Protein AF-A0A7S1XYH5-F1 (afdb_monomer_lite)

Sequence (103 aa):
VDAAAAEVQQRFPDEAKPLYGIVNNAGIGPGNGIAPILATNLYGAMHVCEAFLPLLQKPGGRVVNIASASGPMFVADLPPSAEGRRVLTHPLESSHDELMALA

InterPro d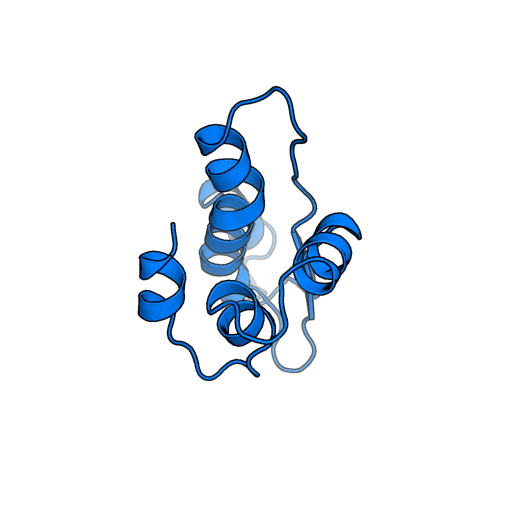omains:
  IPR002347 Short-chain dehydrogenase/reductase SDR [PF00106] (3-75)
  IPR036291 NAD(P)-binding domain superfamily [SSF51735] (2-90)

Radius of gyration: 16.62 Å; chains: 1; bounding box: 47×23×40 Å

Structure (mmCIF, N/CA/C/O backbone):
data_AF-A0A7S1XYH5-F1
#
_entry.id   AF-A0A7S1XYH5-F1
#
loop_
_atom_site.group_PDB
_atom_site.id
_atom_site.type_symbol
_atom_site.label_atom_id
_atom_site.label_alt_id
_atom_site.label_comp_id
_atom_site.label_asym_id
_atom_site.label_entity_id
_atom_site.label_seq_id
_atom_site.pdbx_PDB_ins_code
_atom_site.Cartn_x
_atom_site.Cartn_y
_atom_site.Cartn_z
_atom_site.occupancy
_atom_site.B_iso_or_equiv
_atom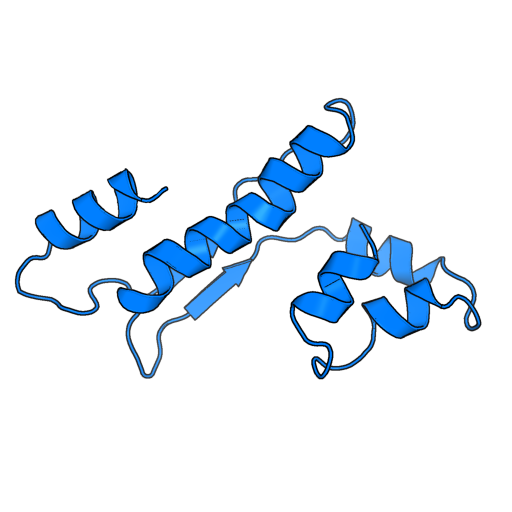_site.auth_seq_id
_atom_site.auth_comp_id
_atom_site.auth_asym_id
_atom_site.auth_atom_id
_atom_site.pdbx_PDB_model_num
ATOM 1 N N . VAL A 1 1 ? -8.184 8.437 0.120 1.00 92.75 1 VAL A N 1
ATOM 2 C CA . VAL A 1 1 ? -7.958 7.454 1.205 1.00 92.75 1 VAL A CA 1
ATOM 3 C C . VAL A 1 1 ? -8.507 7.988 2.522 1.00 92.75 1 VAL A C 1
ATOM 5 O O . VAL A 1 1 ? -9.309 7.295 3.128 1.00 92.75 1 VAL A O 1
ATOM 8 N N . ASP A 1 2 ? -8.211 9.234 2.893 1.00 96.06 2 ASP A N 1
ATOM 9 C CA . ASP A 1 2 ? -8.667 9.847 4.157 1.00 96.06 2 ASP A CA 1
ATOM 10 C C . ASP A 1 2 ? -10.182 9.815 4.368 1.00 96.06 2 ASP A C 1
ATOM 12 O O . ASP A 1 2 ? -10.648 9.432 5.436 1.00 96.06 2 ASP A O 1
ATOM 16 N N . ALA A 1 3 ? -10.965 10.122 3.328 1.00 97.81 3 ALA A N 1
ATOM 17 C CA . ALA A 1 3 ? -12.425 10.033 3.398 1.00 97.81 3 ALA A CA 1
ATOM 18 C C . ALA A 1 3 ? -12.912 8.618 3.767 1.00 97.81 3 ALA A C 1
ATOM 20 O O . ALA A 1 3 ? -13.871 8.473 4.514 1.00 97.81 3 ALA A O 1
ATOM 21 N N . ALA A 1 4 ? -12.222 7.573 3.299 1.00 97.69 4 ALA A N 1
ATOM 22 C CA . ALA A 1 4 ? -12.559 6.195 3.645 1.00 97.69 4 ALA A CA 1
ATOM 23 C C . ALA A 1 4 ? -12.151 5.844 5.087 1.00 97.69 4 ALA A C 1
ATOM 25 O O . ALA A 1 4 ? -12.868 5.110 5.758 1.00 97.69 4 ALA A O 1
ATOM 26 N N . ALA A 1 5 ? -11.032 6.380 5.587 1.00 97.50 5 ALA A N 1
ATOM 27 C CA . ALA A 1 5 ? -10.652 6.211 6.991 1.00 97.50 5 ALA A CA 1
ATOM 28 C C . ALA A 1 5 ? -11.655 6.909 7.927 1.00 97.50 5 ALA A C 1
ATOM 30 O O . ALA A 1 5 ? -12.062 6.333 8.936 1.00 97.50 5 ALA A O 1
ATOM 31 N N . ALA A 1 6 ? -12.105 8.113 7.558 1.00 97.56 6 ALA A N 1
ATOM 32 C CA . ALA A 1 6 ? -13.139 8.847 8.282 1.00 97.56 6 ALA A CA 1
ATOM 33 C C . ALA A 1 6 ? -14.479 8.092 8.291 1.00 97.56 6 ALA A C 1
ATOM 35 O O . ALA A 1 6 ? -15.113 7.991 9.337 1.00 97.56 6 ALA A O 1
ATOM 36 N N . GLU A 1 7 ? -14.876 7.499 7.162 1.00 98.19 7 GLU A N 1
ATOM 37 C CA . GLU A 1 7 ? -16.079 6.661 7.076 1.00 98.19 7 GLU A CA 1
ATOM 38 C C . GLU A 1 7 ? -16.014 5.469 8.048 1.00 98.19 7 GLU A C 1
ATOM 40 O O . GLU A 1 7 ? -16.977 5.192 8.759 1.00 98.19 7 GLU A O 1
ATOM 45 N N . VAL A 1 8 ? -14.863 4.790 8.153 1.00 97.88 8 VAL A N 1
ATOM 46 C CA . VAL A 1 8 ? -14.679 3.697 9.127 1.00 97.88 8 VAL A CA 1
ATOM 47 C C . VAL A 1 8 ? -14.841 4.200 10.563 1.00 97.88 8 VAL A C 1
ATOM 49 O O . VAL A 1 8 ? -15.547 3.571 11.346 1.00 97.88 8 VAL A O 1
ATOM 52 N N . GLN A 1 9 ? -14.240 5.340 10.912 1.00 96.62 9 GLN A N 1
ATOM 53 C CA . GLN A 1 9 ? -14.395 5.935 12.247 1.00 96.62 9 GLN A CA 1
ATOM 54 C C . GLN A 1 9 ? -15.857 6.281 12.552 1.00 96.62 9 GLN A C 1
ATOM 56 O O . GLN A 1 9 ? -16.341 6.009 13.646 1.00 96.62 9 GLN A O 1
ATOM 61 N N . GLN A 1 10 ? -16.580 6.840 11.580 1.00 97.56 10 GLN A N 1
ATOM 62 C CA . GLN A 1 10 ? -18.001 7.160 11.727 1.00 97.56 10 GLN A CA 1
ATOM 63 C C . GLN A 1 10 ? -18.864 5.905 11.865 1.00 97.56 10 GLN A C 1
ATOM 65 O O . GLN A 1 10 ? -19.860 5.917 12.587 1.00 97.56 10 GLN A O 1
ATOM 70 N N . ARG A 1 11 ? -18.488 4.813 11.191 1.00 98.00 11 ARG A N 1
ATOM 71 C CA . ARG A 1 11 ? -19.217 3.545 11.247 1.00 98.00 11 ARG A CA 1
ATOM 72 C C . ARG A 1 11 ? -19.042 2.814 12.578 1.00 98.00 11 ARG A C 1
ATOM 74 O O . ARG A 1 11 ? -19.967 2.112 12.987 1.00 98.00 11 ARG A O 1
ATOM 81 N N . PHE A 1 12 ? -17.896 2.990 13.232 1.00 97.50 12 PHE A N 1
ATOM 82 C CA . PHE A 1 12 ? -17.539 2.354 14.502 1.00 97.50 12 PHE A CA 1
ATOM 83 C C . PHE A 1 12 ? -17.130 3.402 15.556 1.00 97.50 12 PHE A C 1
ATOM 85 O O . PHE A 1 12 ? -15.983 3.412 16.002 1.00 97.50 12 PHE A O 1
ATOM 92 N N . PRO A 1 13 ? -18.047 4.298 15.970 1.00 95.81 13 PRO A N 1
ATOM 93 C CA . PRO A 1 13 ? -17.707 5.468 16.785 1.00 95.81 13 PRO A CA 1
ATOM 94 C C . PRO A 1 13 ? -17.198 5.113 18.191 1.00 95.81 13 PRO A C 1
ATOM 96 O O . PRO A 1 13 ? -16.430 5.875 18.774 1.00 95.81 13 PRO A O 1
ATOM 99 N N . ASP A 1 14 ? -17.593 3.950 18.717 1.00 97.31 14 ASP A N 1
ATOM 100 C CA . ASP A 1 14 ? -17.210 3.477 20.053 1.00 97.31 14 ASP A CA 1
ATOM 101 C C . ASP A 1 14 ? -15.957 2.579 20.038 1.00 97.31 14 ASP A C 1
ATOM 103 O O . ASP A 1 14 ? -15.442 2.194 21.090 1.00 97.31 14 ASP A O 1
ATOM 107 N N . GLU A 1 15 ? -15.430 2.249 18.855 1.00 95.19 15 GLU A N 1
ATOM 108 C CA . GLU A 1 15 ? -14.247 1.405 18.694 1.00 95.19 15 GLU A CA 1
ATOM 109 C C . GLU A 1 15 ? -13.074 2.235 18.172 1.00 95.19 15 GLU A C 1
ATOM 111 O O . GLU A 1 15 ? -12.969 2.531 16.987 1.00 95.19 15 GLU A O 1
ATOM 116 N N . ALA A 1 16 ? -12.119 2.563 19.046 1.00 92.75 16 ALA A N 1
ATOM 117 C CA . ALA A 1 16 ? -10.943 3.346 18.651 1.00 92.75 16 ALA A CA 1
ATOM 118 C C . ALA A 1 16 ? -10.064 2.650 17.588 1.00 92.75 16 ALA A C 1
ATOM 120 O O . ALA A 1 16 ? -9.322 3.310 16.863 1.00 92.75 16 ALA A O 1
ATOM 121 N N . LYS A 1 17 ? -10.104 1.311 17.524 1.00 96.69 17 LYS A N 1
ATOM 122 C CA . LYS A 1 17 ? -9.314 0.481 16.602 1.00 96.69 17 LYS A CA 1
ATOM 123 C C . LYS A 1 17 ? -10.179 -0.638 16.011 1.00 96.69 17 LYS A C 1
ATOM 125 O O . LYS A 1 17 ? -10.008 -1.798 16.391 1.00 96.69 17 LYS A O 1
ATOM 130 N N . PRO A 1 18 ? -11.124 -0.308 15.121 1.00 97.38 18 PRO A N 1
ATOM 131 C CA . PRO A 1 18 ? -12.128 -1.261 14.653 1.00 97.38 18 PRO A CA 1
ATOM 132 C C . PRO A 1 18 ? -11.561 -2.292 13.665 1.00 97.38 18 PRO A C 1
ATOM 134 O O . PRO A 1 18 ? -12.210 -3.287 13.350 1.00 97.38 18 PRO A O 1
ATOM 137 N N . LEU A 1 19 ? -10.344 -2.086 13.147 1.00 98.19 19 LEU A N 1
ATOM 138 C CA . LEU A 1 19 ? -9.796 -2.916 12.078 1.00 98.19 19 LEU A CA 1
ATOM 139 C C . LEU A 1 19 ? -8.872 -4.005 12.613 1.00 98.19 19 LEU A C 1
ATOM 141 O O . LEU A 1 19 ? -7.856 -3.722 13.246 1.00 98.19 19 LEU A O 1
ATOM 145 N N . TYR A 1 20 ? -9.166 -5.256 12.266 1.00 98.12 20 TYR A N 1
ATOM 146 C CA . TYR A 1 20 ? -8.226 -6.364 12.452 1.00 98.12 20 TYR A CA 1
ATOM 147 C C . TYR A 1 20 ? -7.098 -6.352 11.409 1.00 98.12 20 TYR A C 1
ATOM 149 O O . TYR A 1 20 ? -5.953 -6.687 11.715 1.00 98.12 20 TYR A O 1
ATOM 157 N N . GLY A 1 21 ? -7.408 -5.976 10.165 1.00 97.94 21 GLY A N 1
ATOM 158 C CA . GLY A 1 21 ? -6.474 -6.105 9.053 1.00 97.94 21 GLY A CA 1
ATOM 159 C C . GLY A 1 21 ? -6.581 -4.994 8.018 1.00 97.94 21 GLY A C 1
ATOM 160 O O . GLY A 1 21 ? -7.669 -4.492 7.748 1.00 97.94 21 GLY A O 1
ATOM 161 N N . ILE A 1 22 ? -5.442 -4.658 7.415 1.00 98.50 22 ILE A N 1
ATOM 162 C CA . ILE A 1 22 ? -5.324 -3.794 6.234 1.00 98.50 22 ILE A CA 1
ATOM 163 C C . ILE A 1 22 ? -4.746 -4.640 5.099 1.00 98.50 22 ILE A C 1
ATOM 165 O O . ILE A 1 22 ? -3.722 -5.299 5.285 1.00 98.50 22 ILE A O 1
ATOM 169 N N . VAL A 1 23 ? -5.387 -4.622 3.929 1.00 98.44 23 VAL A N 1
ATOM 170 C CA . VAL A 1 23 ? -4.926 -5.350 2.737 1.00 98.44 23 VAL A CA 1
ATOM 171 C C . VAL A 1 23 ? -4.676 -4.361 1.600 1.00 98.44 23 VAL A C 1
ATOM 173 O O . VAL A 1 23 ? -5.605 -3.915 0.926 1.00 98.44 23 VAL A O 1
ATOM 176 N N . ASN A 1 24 ? -3.407 -4.040 1.367 1.00 98.56 24 ASN A N 1
ATOM 177 C CA . ASN A 1 24 ? -2.963 -3.210 0.254 1.00 98.56 24 ASN A CA 1
ATOM 178 C C . ASN A 1 24 ? -2.848 -4.075 -1.006 1.00 98.56 24 ASN A C 1
ATOM 180 O O . ASN A 1 24 ? -1.788 -4.621 -1.306 1.00 98.56 24 ASN A O 1
ATOM 184 N N . ASN A 1 25 ? -3.974 -4.250 -1.703 1.00 98.31 25 ASN A N 1
ATOM 185 C CA . ASN A 1 25 ? -4.071 -5.066 -2.919 1.00 98.31 25 ASN A CA 1
ATOM 186 C C . ASN A 1 25 ? -4.087 -4.253 -4.223 1.00 98.31 25 ASN A C 1
ATOM 188 O O . ASN A 1 25 ? -3.792 -4.800 -5.281 1.00 98.31 25 ASN A O 1
ATOM 192 N N . ALA A 1 26 ? -4.479 -2.976 -4.175 1.00 97.50 26 ALA A N 1
ATOM 193 C CA . ALA A 1 26 ? -4.579 -2.160 -5.382 1.00 97.50 26 ALA A CA 1
ATOM 194 C C . ALA A 1 26 ? -3.223 -2.100 -6.102 1.00 97.50 26 ALA A C 1
ATOM 196 O O . ALA A 1 26 ? -2.214 -1.727 -5.508 1.00 97.50 26 ALA A O 1
ATOM 197 N N . GLY A 1 27 ? -3.217 -2.470 -7.382 1.00 96.25 27 GLY A N 1
ATOM 198 C CA . GLY A 1 27 ? -2.009 -2.531 -8.187 1.00 96.25 27 GLY A CA 1
ATOM 199 C C . GLY A 1 27 ? -2.320 -2.421 -9.674 1.00 96.25 27 GLY A C 1
ATOM 200 O O . GLY A 1 27 ? -3.319 -2.964 -10.146 1.00 96.25 27 GLY A O 1
ATOM 201 N N . ILE A 1 28 ? -1.459 -1.726 -10.412 1.00 96.81 28 ILE A N 1
ATOM 202 C CA . ILE A 1 28 ? -1.497 -1.661 -11.874 1.00 96.81 28 ILE A CA 1
ATOM 203 C C . ILE A 1 28 ? -0.203 -2.209 -12.477 1.00 96.81 28 ILE A C 1
ATOM 205 O O . ILE A 1 28 ? 0.865 -2.170 -11.861 1.00 96.81 28 ILE A O 1
ATOM 209 N N . GLY A 1 29 ? -0.321 -2.759 -13.685 1.00 91.81 29 GLY A N 1
ATOM 210 C CA . GLY A 1 29 ? 0.770 -3.426 -14.388 1.00 91.81 29 GLY A CA 1
ATOM 211 C C . GLY A 1 29 ? 1.492 -2.548 -15.419 1.00 91.81 29 GLY A C 1
ATOM 212 O O . GLY A 1 29 ? 1.150 -1.374 -15.604 1.00 91.81 29 GLY A O 1
ATOM 213 N N . PRO A 1 30 ? 2.475 -3.133 -16.127 1.00 85.81 30 PRO A N 1
ATOM 214 C CA . PRO A 1 30 ? 3.160 -2.498 -17.250 1.00 85.81 30 PRO A CA 1
ATOM 215 C C . PRO A 1 30 ? 2.180 -1.963 -18.307 1.00 85.81 30 PRO A C 1
ATOM 217 O O . PRO A 1 30 ? 1.094 -2.507 -18.486 1.00 85.81 30 PRO A O 1
ATOM 220 N N . GLY A 1 31 ? 2.570 -0.900 -19.016 1.00 88.62 31 GLY A N 1
ATOM 221 C CA . GLY A 1 31 ? 1.731 -0.234 -20.027 1.00 88.62 31 GLY A CA 1
ATOM 222 C C . GLY A 1 31 ? 1.058 1.060 -19.555 1.00 88.62 31 GLY A C 1
ATOM 223 O O . GLY A 1 31 ? 0.565 1.816 -20.383 1.00 88.62 31 GLY A O 1
ATOM 224 N N . ASN A 1 32 ? 1.111 1.363 -18.253 1.00 86.06 32 ASN A N 1
ATOM 225 C CA . ASN A 1 32 ? 0.545 2.585 -17.662 1.00 86.06 32 ASN A CA 1
ATOM 226 C C . ASN A 1 32 ? 1.579 3.706 -17.425 1.00 86.06 32 ASN A C 1
ATOM 228 O O . ASN A 1 32 ? 1.229 4.774 -16.934 1.00 86.06 32 ASN A O 1
ATOM 232 N N . GLY A 1 33 ? 2.855 3.479 -17.758 1.00 91.88 33 GLY A N 1
ATOM 233 C CA . GLY A 1 33 ? 3.961 4.384 -17.422 1.00 91.88 33 GLY A CA 1
ATOM 234 C C . GLY A 1 33 ? 4.431 4.254 -15.966 1.00 91.88 33 GLY A C 1
ATOM 235 O O . GLY A 1 33 ? 3.738 3.697 -15.118 1.00 91.88 33 GLY A O 1
ATOM 236 N N . ILE A 1 34 ? 5.637 4.752 -15.673 1.00 92.81 34 ILE A N 1
ATOM 237 C CA . ILE A 1 34 ? 6.280 4.586 -14.355 1.00 92.81 34 ILE A CA 1
ATOM 238 C C . ILE A 1 34 ? 5.524 5.353 -13.264 1.00 92.81 34 ILE A C 1
ATOM 240 O O . ILE A 1 34 ? 5.214 4.783 -12.221 1.00 92.81 34 ILE A O 1
ATOM 244 N N . ALA A 1 35 ? 5.185 6.623 -13.503 1.00 95.06 35 ALA A N 1
ATOM 245 C CA . ALA A 1 35 ? 4.572 7.464 -12.475 1.00 95.06 35 ALA A CA 1
ATOM 246 C C . ALA A 1 35 ? 3.222 6.912 -11.961 1.00 95.06 35 ALA A C 1
ATOM 248 O O . ALA A 1 35 ? 3.068 6.810 -10.744 1.00 95.06 35 ALA A O 1
ATOM 249 N N . PRO A 1 36 ? 2.275 6.462 -12.812 1.00 96.38 36 PRO A N 1
ATOM 250 C CA . PRO A 1 36 ? 1.042 5.835 -12.325 1.00 96.38 36 PRO A CA 1
ATOM 251 C C . PRO A 1 36 ? 1.270 4.523 -11.561 1.00 96.38 36 PRO A C 1
ATOM 253 O O . PRO A 1 36 ? 0.558 4.247 -10.591 1.00 96.38 36 PRO A O 1
ATOM 256 N N . ILE A 1 37 ? 2.265 3.725 -11.972 1.00 95.81 37 ILE A N 1
ATOM 257 C CA . ILE A 1 37 ? 2.642 2.483 -11.278 1.00 95.81 37 ILE A CA 1
ATOM 258 C C . ILE A 1 37 ? 3.150 2.804 -9.870 1.00 95.81 37 ILE A C 1
ATOM 260 O O . ILE A 1 37 ? 2.689 2.189 -8.913 1.00 95.81 37 ILE A O 1
ATOM 264 N N . LEU A 1 38 ? 4.043 3.788 -9.720 1.00 94.88 38 LEU A N 1
ATOM 265 C CA . LEU A 1 38 ? 4.541 4.211 -8.407 1.00 94.88 38 LEU A CA 1
ATOM 266 C C . LEU A 1 38 ? 3.427 4.811 -7.543 1.00 94.88 38 LEU A C 1
ATOM 268 O O . LEU A 1 38 ? 3.293 4.450 -6.374 1.00 94.88 38 LEU A O 1
ATOM 272 N N . ALA A 1 39 ? 2.587 5.671 -8.126 1.00 96.38 39 ALA A N 1
ATOM 273 C CA . ALA A 1 39 ? 1.458 6.287 -7.434 1.00 96.38 39 ALA A CA 1
ATOM 274 C C . ALA A 1 39 ? 0.488 5.244 -6.858 1.00 96.38 39 ALA A C 1
ATOM 276 O O . ALA A 1 39 ? -0.012 5.420 -5.751 1.00 96.38 39 ALA A O 1
ATOM 277 N N . THR A 1 40 ? 0.250 4.145 -7.581 1.00 96.44 40 THR A N 1
ATOM 278 C CA . THR A 1 40 ? -0.691 3.101 -7.152 1.00 96.44 40 THR A CA 1
ATOM 279 C C . THR A 1 40 ? -0.027 2.051 -6.262 1.00 96.44 40 THR A C 1
ATOM 281 O O . THR A 1 40 ? -0.490 1.807 -5.151 1.00 96.44 40 THR A O 1
ATOM 284 N N . ASN A 1 41 ? 1.065 1.441 -6.727 1.00 96.12 41 ASN A N 1
ATOM 285 C CA . ASN A 1 41 ? 1.615 0.221 -6.133 1.00 96.12 41 ASN A CA 1
ATOM 286 C C . ASN A 1 41 ? 2.517 0.504 -4.922 1.00 96.12 41 ASN A C 1
ATOM 288 O O . ASN A 1 41 ? 2.652 -0.359 -4.059 1.00 96.12 41 ASN A O 1
ATOM 292 N N . LEU A 1 42 ? 3.147 1.685 -4.863 1.00 94.00 42 LEU A N 1
ATOM 293 C CA . LEU A 1 42 ? 4.030 2.085 -3.763 1.00 94.00 42 LEU A CA 1
ATOM 294 C C . LEU A 1 42 ? 3.344 3.121 -2.869 1.00 94.00 42 LEU A C 1
ATOM 296 O O . LEU A 1 42 ? 2.996 2.827 -1.724 1.00 94.00 42 LEU A O 1
ATOM 300 N N . TYR A 1 43 ? 3.094 4.316 -3.406 1.00 96.31 43 TYR A N 1
ATOM 301 C CA . TYR A 1 43 ? 2.541 5.421 -2.623 1.00 96.31 43 TYR A CA 1
ATOM 302 C C . TYR A 1 43 ? 1.090 5.175 -2.210 1.00 96.31 43 TYR A C 1
ATOM 304 O O . TYR A 1 43 ? 0.689 5.570 -1.122 1.00 96.31 43 TYR A O 1
ATOM 312 N N . GLY A 1 44 ? 0.305 4.460 -3.019 1.00 97.25 44 GLY A N 1
ATOM 313 C CA . GLY A 1 44 ? -1.055 4.071 -2.654 1.00 97.25 44 GLY A CA 1
ATOM 314 C C . GLY A 1 44 ? -1.092 3.231 -1.376 1.00 97.25 44 GLY A C 1
ATOM 315 O O . GLY A 1 44 ? -1.836 3.555 -0.451 1.00 97.25 44 GLY A O 1
ATOM 316 N N . ALA A 1 45 ? -0.244 2.202 -1.287 1.00 96.81 45 ALA A N 1
ATOM 317 C CA . ALA A 1 45 ? -0.116 1.379 -0.084 1.00 96.81 45 ALA A CA 1
ATOM 318 C C . ALA A 1 45 ? 0.409 2.189 1.116 1.00 96.81 45 ALA A C 1
ATOM 320 O O . ALA A 1 45 ? -0.074 2.006 2.234 1.00 96.81 45 ALA A O 1
ATOM 321 N N . MET A 1 46 ? 1.354 3.108 0.883 1.00 96.06 46 MET A N 1
ATOM 322 C CA . MET A 1 46 ? 1.869 4.019 1.909 1.00 96.06 46 MET A CA 1
ATOM 323 C C . MET A 1 46 ? 0.755 4.896 2.493 1.00 96.06 46 MET A C 1
ATOM 325 O O . MET A 1 46 ? 0.525 4.852 3.698 1.00 96.06 46 MET A O 1
ATOM 329 N N . HIS A 1 47 ? -0.000 5.605 1.649 1.00 97.69 47 HIS A N 1
ATOM 330 C CA . HIS A 1 47 ? -1.090 6.478 2.089 1.00 97.69 47 HIS A CA 1
ATOM 331 C C . HIS A 1 47 ? -2.200 5.700 2.813 1.00 97.69 47 HIS A C 1
ATOM 333 O O . HIS A 1 47 ? -2.761 6.183 3.796 1.00 97.69 47 HIS A O 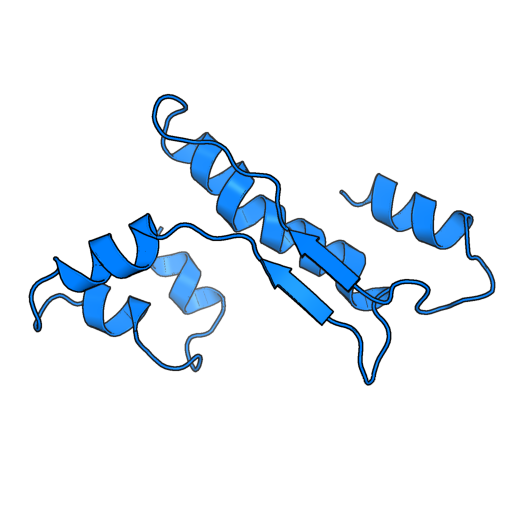1
ATOM 339 N N . VAL A 1 48 ? -2.524 4.478 2.363 1.00 98.31 48 VAL A N 1
ATOM 340 C CA . VAL A 1 48 ? -3.469 3.608 3.084 1.00 98.31 48 VAL A CA 1
ATOM 341 C C . VAL A 1 48 ? -2.937 3.279 4.475 1.00 98.31 48 VAL A C 1
ATOM 343 O O . VAL A 1 48 ? -3.677 3.403 5.446 1.00 98.31 48 VAL A O 1
ATOM 346 N N . CYS A 1 49 ? -1.664 2.905 4.603 1.00 97.19 49 CYS A N 1
ATOM 347 C CA . CYS A 1 49 ? -1.059 2.662 5.908 1.00 97.19 49 CYS A CA 1
ATOM 348 C C . CYS A 1 49 ? -1.088 3.915 6.794 1.00 97.19 49 CYS A C 1
ATOM 350 O O . CYS A 1 49 ? -1.514 3.815 7.941 1.00 97.19 49 CYS A O 1
ATOM 352 N N . GLU A 1 50 ? -0.704 5.086 6.288 1.00 96.31 50 GLU A N 1
ATOM 353 C CA . GLU A 1 50 ? -0.729 6.340 7.057 1.00 96.31 50 GLU A CA 1
ATOM 354 C C . GLU A 1 50 ? -2.123 6.646 7.619 1.00 96.31 50 GLU A C 1
ATOM 356 O O . GLU A 1 50 ? -2.262 6.941 8.807 1.00 96.31 50 GLU A O 1
ATOM 361 N N . ALA A 1 51 ? -3.166 6.495 6.800 1.00 97.69 51 ALA A N 1
ATOM 362 C CA . ALA A 1 51 ? -4.534 6.798 7.208 1.00 97.69 51 ALA A CA 1
ATOM 363 C C . ALA A 1 51 ? -5.181 5.704 8.081 1.00 97.69 51 ALA A C 1
ATOM 365 O O . ALA A 1 51 ? -5.970 6.017 8.973 1.00 97.69 51 ALA A O 1
ATOM 366 N N . PHE A 1 52 ? -4.874 4.422 7.849 1.00 98.12 52 PHE A N 1
ATOM 367 C CA . PHE A 1 52 ? -5.580 3.300 8.485 1.00 98.12 52 PHE A CA 1
ATOM 368 C C . PHE A 1 52 ? -4.808 2.640 9.638 1.00 98.12 52 PHE A C 1
ATOM 370 O O . PHE A 1 52 ? -5.431 2.001 10.487 1.00 98.12 52 PHE A O 1
ATOM 377 N N . LEU A 1 53 ? -3.482 2.804 9.751 1.00 96.88 53 LEU A N 1
ATOM 378 C CA . LEU A 1 53 ? -2.715 2.275 10.892 1.00 96.88 53 LEU A CA 1
ATOM 379 C C . LEU A 1 53 ? -3.189 2.780 12.267 1.00 96.88 53 LEU A C 1
ATOM 381 O O . LEU A 1 53 ? -3.131 1.990 13.216 1.00 96.88 53 LEU A O 1
ATOM 385 N N . PRO A 1 54 ? -3.660 4.034 12.431 1.00 96.44 54 PRO A N 1
ATOM 386 C CA . PRO A 1 54 ? -4.256 4.481 13.691 1.00 96.44 54 PRO A CA 1
ATOM 387 C C . PRO A 1 54 ? -5.500 3.675 14.098 1.00 96.44 54 PRO A C 1
ATOM 389 O O . PRO A 1 54 ? -5.748 3.509 15.290 1.00 96.44 54 PRO A O 1
ATOM 392 N N . LEU A 1 55 ? -6.230 3.133 13.116 1.00 97.88 55 LEU A N 1
ATOM 393 C CA . LEU A 1 55 ? -7.462 2.352 13.282 1.00 97.88 55 LEU A CA 1
ATOM 394 C C . LEU A 1 55 ? -7.216 0.845 13.437 1.00 97.88 55 LEU A C 1
ATOM 396 O O . LEU A 1 55 ? -8.149 0.084 13.698 1.00 97.88 55 LEU A O 1
ATOM 400 N N . LEU A 1 56 ? -5.973 0.397 13.262 1.00 98.25 56 LEU A N 1
ATOM 401 C CA . LEU A 1 56 ? -5.599 -1.009 13.337 1.00 98.25 56 LEU A CA 1
ATOM 402 C C . LEU A 1 56 ? -5.439 -1.460 14.794 1.00 98.25 56 LEU A C 1
ATOM 404 O O . LEU A 1 56 ? -4.749 -0.819 15.595 1.00 98.25 56 LEU A O 1
ATOM 408 N N . GLN A 1 57 ? -6.027 -2.607 15.128 1.00 97.56 57 GLN A N 1
ATOM 409 C CA . GLN A 1 57 ? -5.917 -3.245 16.439 1.00 97.56 57 GLN A CA 1
ATOM 410 C C . GLN A 1 57 ? -4.457 -3.478 16.848 1.00 97.56 57 GLN A C 1
ATOM 412 O O . GLN A 1 57 ? -3.623 -3.942 16.067 1.00 97.56 57 GLN A O 1
ATOM 417 N N . LYS A 1 58 ? -4.144 -3.182 18.115 1.00 92.00 58 LYS A N 1
ATOM 418 C CA . LYS A 1 58 ? -2.830 -3.444 18.720 1.00 92.00 58 LYS A CA 1
ATOM 419 C C . LYS A 1 58 ? -3.019 -3.991 20.145 1.00 92.00 58 LYS A C 1
ATOM 421 O O . LYS A 1 58 ? -3.706 -3.315 20.912 1.00 92.00 58 LYS A O 1
ATOM 426 N N . PRO A 1 59 ? -2.384 -5.123 20.515 1.00 93.00 59 PRO A N 1
ATOM 427 C CA . PRO A 1 59 ? -1.592 -6.018 19.658 1.00 93.00 59 PRO A CA 1
ATOM 428 C C . PRO A 1 59 ? -2.473 -6.886 18.735 1.00 93.00 59 PRO A C 1
ATOM 430 O O . PRO A 1 59 ? -3.663 -7.041 18.975 1.00 93.00 59 PRO A O 1
ATOM 433 N N . GLY A 1 60 ? -1.876 -7.477 17.695 1.00 93.25 60 GLY A N 1
ATOM 434 C CA . GLY A 1 60 ? -2.497 -8.555 16.908 1.00 93.25 60 GLY A CA 1
ATOM 435 C C . GLY A 1 60 ? -3.021 -8.182 15.519 1.00 93.25 60 GLY A C 1
ATOM 436 O O . GLY A 1 60 ? -3.138 -9.082 14.685 1.00 93.25 60 GLY A O 1
ATOM 437 N N . GLY A 1 61 ? -3.265 -6.897 15.242 1.00 97.06 61 GLY A N 1
ATOM 438 C CA . GLY A 1 61 ? -3.656 -6.441 13.910 1.00 97.06 61 GLY A CA 1
ATOM 439 C C . GLY A 1 61 ? -2.576 -6.701 12.855 1.00 97.06 61 GLY A C 1
ATOM 440 O O . GLY A 1 61 ? -1.381 -6.758 13.168 1.00 97.06 61 GLY A O 1
ATOM 441 N N . ARG A 1 62 ? -2.990 -6.898 11.599 1.00 98.06 62 ARG A N 1
ATOM 442 C CA . ARG A 1 62 ? -2.108 -7.312 10.493 1.00 98.06 62 ARG A CA 1
ATOM 443 C C . ARG A 1 62 ? -2.179 -6.356 9.305 1.00 98.06 62 ARG A C 1
ATOM 445 O O . ARG A 1 62 ? -3.246 -5.869 8.954 1.00 98.06 62 ARG A O 1
ATOM 452 N N . VAL A 1 63 ? -1.043 -6.148 8.645 1.00 97.56 63 VAL A N 1
ATOM 453 C CA . VAL A 1 63 ? -0.971 -5.480 7.339 1.00 97.56 63 VAL A CA 1
ATOM 454 C C . VAL A 1 63 ? -0.492 -6.498 6.314 1.00 97.56 63 VAL A C 1
ATOM 456 O O . VAL A 1 63 ? 0.495 -7.193 6.550 1.00 97.56 63 VAL A O 1
ATOM 459 N N . VAL A 1 64 ? -1.200 -6.593 5.192 1.00 98.06 64 VAL A N 1
ATOM 460 C CA . VAL A 1 64 ? -0.853 -7.456 4.062 1.00 98.06 64 VAL A CA 1
ATOM 461 C C . VAL A 1 64 ? -0.645 -6.579 2.836 1.00 98.06 64 VAL A C 1
ATOM 463 O O . VAL A 1 64 ? -1.588 -5.962 2.347 1.00 98.06 64 VAL A O 1
ATOM 466 N N . ASN A 1 65 ? 0.586 -6.545 2.329 1.00 97.25 65 ASN A N 1
ATOM 467 C CA . ASN A 1 65 ? 0.913 -5.891 1.065 1.00 97.25 65 ASN A CA 1
ATOM 468 C C . ASN A 1 65 ? 0.982 -6.951 -0.030 1.00 97.25 65 ASN A C 1
ATOM 470 O O . ASN A 1 65 ? 1.802 -7.869 0.050 1.00 97.25 65 ASN A O 1
ATOM 474 N N . ILE A 1 66 ? 0.121 -6.839 -1.039 1.00 97.19 66 ILE A N 1
ATOM 475 C CA . ILE A 1 66 ? 0.152 -7.744 -2.184 1.00 97.19 66 ILE A CA 1
ATOM 476 C C . ILE A 1 66 ? 1.263 -7.286 -3.123 1.00 97.19 66 ILE A C 1
ATOM 478 O O . ILE A 1 66 ? 1.197 -6.218 -3.726 1.00 97.19 66 ILE A O 1
ATOM 482 N N . ALA A 1 67 ? 2.304 -8.106 -3.214 1.00 92.62 67 ALA A N 1
ATOM 483 C CA . ALA A 1 67 ? 3.435 -7.902 -4.107 1.00 92.62 67 ALA A CA 1
ATOM 484 C C . ALA A 1 67 ? 3.360 -8.857 -5.312 1.00 92.62 67 ALA A C 1
ATOM 486 O O . ALA A 1 67 ? 2.364 -9.542 -5.538 1.00 92.62 67 ALA A O 1
ATOM 487 N N . SER A 1 68 ? 4.438 -8.913 -6.092 1.00 93.44 68 SER A N 1
ATOM 488 C CA . SER A 1 68 ? 4.565 -9.773 -7.268 1.00 93.44 68 SER A CA 1
ATOM 489 C C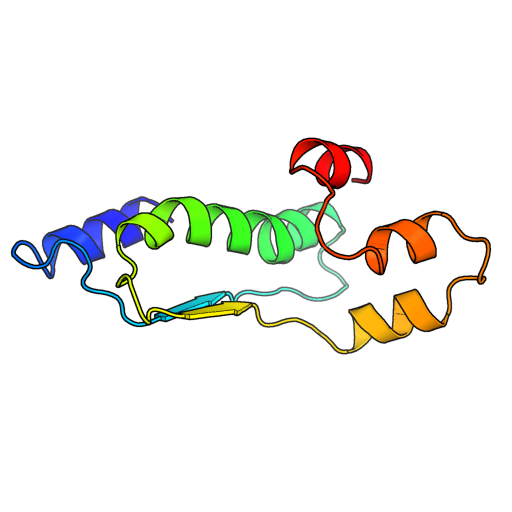 . SER A 1 68 ? 5.870 -10.559 -7.219 1.00 93.44 68 SER A C 1
ATOM 491 O O . SER A 1 68 ? 6.887 -10.050 -6.743 1.00 93.44 68 SER A O 1
ATOM 493 N N . ALA A 1 69 ? 5.869 -11.763 -7.801 1.00 94.94 69 ALA A N 1
ATOM 494 C CA . ALA A 1 69 ? 7.083 -12.548 -8.032 1.00 94.94 69 ALA A CA 1
ATOM 495 C C . ALA A 1 69 ? 8.124 -11.789 -8.878 1.00 94.94 69 ALA A C 1
ATOM 497 O O . ALA A 1 69 ? 9.315 -12.075 -8.790 1.00 94.94 69 ALA A O 1
ATOM 498 N N . SER A 1 70 ? 7.703 -10.789 -9.661 1.00 92.12 70 SER A N 1
ATOM 499 C CA . SER A 1 70 ? 8.616 -9.937 -10.432 1.00 92.12 70 SER A CA 1
ATOM 500 C C . SER A 1 70 ? 9.627 -9.188 -9.563 1.00 92.12 70 SER A C 1
ATOM 502 O O . SER A 1 70 ? 10.728 -8.930 -10.031 1.00 92.12 70 SER A O 1
ATOM 504 N N . GLY A 1 71 ? 9.286 -8.871 -8.308 1.00 91.75 71 GLY A N 1
ATOM 505 C CA . GLY A 1 71 ? 10.202 -8.230 -7.361 1.00 91.75 71 GLY A CA 1
ATOM 506 C C . GLY A 1 71 ? 11.442 -9.087 -7.074 1.00 91.75 71 GLY A C 1
ATOM 507 O O . GLY A 1 71 ? 12.544 -8.694 -7.453 1.00 91.75 71 GLY A O 1
ATOM 508 N N . PRO A 1 72 ? 11.297 -10.276 -6.458 1.00 92.94 72 PRO A N 1
ATOM 509 C CA . PRO A 1 72 ? 12.439 -11.144 -6.189 1.00 92.94 72 PRO A CA 1
ATOM 510 C C . PRO A 1 72 ? 13.128 -11.651 -7.462 1.00 92.94 72 PRO A C 1
ATOM 512 O O . PRO A 1 72 ? 14.344 -11.819 -7.436 1.00 92.94 72 PRO A O 1
ATOM 515 N N . MET A 1 73 ? 12.407 -11.852 -8.576 1.00 95.75 73 MET A N 1
ATOM 516 C CA . MET A 1 73 ? 13.042 -12.216 -9.854 1.00 95.75 73 MET A CA 1
ATOM 517 C C . MET A 1 73 ? 13.983 -11.113 -10.352 1.00 95.75 73 MET A C 1
ATOM 519 O O . MET A 1 73 ? 15.136 -11.396 -10.654 1.00 95.75 73 MET A O 1
ATOM 523 N N . PHE A 1 74 ? 13.542 -9.850 -10.335 1.00 93.44 74 PHE A N 1
ATOM 524 C CA . PHE A 1 74 ? 14.400 -8.719 -10.693 1.00 93.44 74 PHE A CA 1
ATOM 525 C C . PHE A 1 74 ? 15.658 -8.654 -9.819 1.00 93.44 74 PHE A C 1
ATOM 527 O O . PHE A 1 74 ? 16.765 -8.519 -10.331 1.00 93.44 74 PHE A O 1
ATOM 534 N N . VAL A 1 75 ? 15.507 -8.796 -8.498 1.00 93.00 75 VAL A N 1
ATOM 535 C CA . VAL A 1 75 ? 16.644 -8.773 -7.563 1.00 93.00 75 VAL A CA 1
ATOM 536 C C . VAL A 1 75 ? 17.607 -9.938 -7.811 1.00 93.00 75 VAL A C 1
ATOM 538 O O . VAL A 1 75 ? 18.822 -9.762 -7.701 1.00 93.00 75 VAL A O 1
ATOM 541 N N . ALA A 1 76 ? 17.087 -11.120 -8.150 1.00 93.69 76 ALA A N 1
ATOM 542 C CA . ALA A 1 76 ? 17.899 -12.293 -8.453 1.00 93.69 76 ALA A CA 1
ATOM 543 C C . ALA A 1 76 ? 18.775 -12.090 -9.699 1.00 93.69 76 ALA A C 1
ATOM 545 O O . ALA A 1 76 ? 19.929 -12.526 -9.678 1.00 93.69 76 ALA A O 1
ATOM 546 N N . ASP A 1 77 ? 18.260 -11.379 -10.706 1.00 95.94 77 ASP A N 1
ATOM 547 C CA . ASP A 1 77 ? 18.947 -11.086 -11.971 1.00 95.94 77 ASP A CA 1
ATOM 548 C C . ASP A 1 77 ? 20.006 -9.974 -11.855 1.00 95.94 77 ASP A C 1
ATOM 550 O O . ASP A 1 77 ? 20.884 -9.854 -12.714 1.00 95.94 77 ASP A O 1
ATOM 554 N N . LEU A 1 78 ? 19.975 -9.161 -10.791 1.00 94.25 78 LEU A N 1
ATOM 555 C CA . LEU A 1 78 ? 20.999 -8.140 -10.561 1.00 94.25 78 LEU A CA 1
ATOM 556 C C . LEU A 1 78 ? 22.365 -8.775 -10.233 1.00 94.25 78 LEU A C 1
ATOM 558 O O . LEU A 1 78 ? 22.426 -9.715 -9.432 1.00 94.25 78 LEU A O 1
ATOM 562 N N . PRO A 1 79 ? 23.486 -8.225 -10.744 1.00 94.81 79 PRO A N 1
ATOM 563 C CA . PRO A 1 79 ? 24.825 -8.656 -10.348 1.00 94.81 79 PRO A CA 1
ATOM 564 C C . PRO A 1 79 ? 25.024 -8.618 -8.822 1.00 94.81 79 PRO A C 1
ATOM 566 O O . PRO A 1 79 ? 24.505 -7.710 -8.170 1.00 94.81 79 PRO A O 1
ATOM 569 N N . PRO A 1 80 ? 25.830 -9.523 -8.231 1.00 89.06 80 PRO A N 1
ATOM 570 C CA . PRO A 1 80 ? 26.113 -9.503 -6.792 1.00 89.06 80 PRO A CA 1
ATOM 571 C C . PRO A 1 80 ? 26.675 -8.169 -6.282 1.00 89.06 80 PRO A C 1
ATOM 573 O O . PRO A 1 80 ? 26.413 -7.790 -5.147 1.00 89.06 80 PRO A O 1
ATOM 576 N N . SER A 1 81 ? 27.423 -7.452 -7.125 1.00 90.50 81 SER A N 1
ATOM 577 C CA . SER A 1 81 ? 28.014 -6.147 -6.815 1.00 90.50 81 SER A CA 1
ATOM 578 C C . SER A 1 81 ? 27.096 -4.957 -7.114 1.00 90.50 81 SER A C 1
ATOM 580 O O . SER A 1 81 ? 27.519 -3.817 -6.941 1.00 90.50 81 SER A O 1
ATOM 582 N N . ALA A 1 82 ? 25.884 -5.179 -7.633 1.00 90.94 82 ALA A N 1
ATOM 583 C CA . ALA A 1 82 ? 24.973 -4.090 -7.955 1.00 90.94 82 ALA A CA 1
ATOM 584 C C . ALA A 1 82 ? 24.420 -3.470 -6.669 1.00 90.94 82 ALA A C 1
ATOM 586 O O . ALA A 1 82 ? 23.810 -4.161 -5.853 1.00 90.94 82 ALA A O 1
ATOM 587 N N . GLU A 1 83 ? 24.565 -2.154 -6.527 1.00 86.88 83 GLU A N 1
ATOM 588 C CA . GLU A 1 83 ? 24.074 -1.428 -5.352 1.00 86.88 83 GLU A CA 1
ATOM 589 C C . GLU A 1 83 ? 22.568 -1.637 -5.138 1.00 86.88 83 GLU A C 1
ATOM 591 O O . GLU A 1 83 ? 22.127 -1.897 -4.022 1.00 86.88 83 GLU A O 1
ATOM 596 N N . GLY A 1 84 ? 21.782 -1.675 -6.220 1.00 84.38 84 GLY A N 1
ATOM 597 C CA . GLY A 1 84 ? 20.353 -1.986 -6.146 1.00 84.38 84 GLY A CA 1
ATOM 598 C C . GLY A 1 84 ? 20.055 -3.354 -5.521 1.00 84.38 84 GLY A C 1
ATOM 599 O O . GLY A 1 84 ? 19.079 -3.491 -4.792 1.00 84.38 84 GLY A O 1
ATOM 600 N N . ARG A 1 85 ? 20.916 -4.363 -5.721 1.00 88.81 85 ARG A N 1
ATOM 601 C CA . ARG A 1 85 ? 20.752 -5.678 -5.085 1.00 88.81 85 ARG A CA 1
ATOM 602 C C . ARG A 1 85 ? 21.017 -5.588 -3.588 1.00 88.81 85 ARG A C 1
ATOM 604 O O . ARG A 1 85 ? 20.266 -6.174 -2.812 1.00 88.81 85 ARG A O 1
ATOM 611 N N . ARG A 1 86 ? 22.054 -4.845 -3.187 1.00 85.69 86 ARG A N 1
ATOM 612 C CA . ARG A 1 86 ? 22.391 -4.611 -1.776 1.00 85.69 86 ARG A CA 1
ATOM 613 C C . ARG A 1 86 ? 21.239 -3.914 -1.061 1.00 85.69 86 ARG A C 1
ATOM 615 O O . ARG A 1 86 ? 20.806 -4.390 -0.020 1.00 85.69 86 ARG A O 1
ATOM 622 N N . VAL A 1 87 ? 20.713 -2.840 -1.646 1.00 84.50 87 VAL A N 1
ATOM 623 C CA . VAL A 1 87 ? 19.648 -2.042 -1.032 1.00 84.50 87 VAL A CA 1
ATOM 624 C C . VAL A 1 87 ? 18.331 -2.816 -0.944 1.00 84.50 87 VAL A C 1
ATOM 626 O O . VAL A 1 87 ? 17.727 -2.876 0.121 1.00 84.50 87 VAL A O 1
ATOM 629 N N . LEU A 1 88 ? 17.910 -3.487 -2.021 1.00 86.31 88 LEU A N 1
ATOM 630 C CA . LEU A 1 88 ? 16.632 -4.214 -2.063 1.00 86.31 88 LEU A CA 1
ATOM 631 C C . LEU A 1 88 ? 16.623 -5.525 -1.257 1.00 86.31 88 LEU A C 1
ATOM 633 O O . LEU A 1 88 ? 15.570 -6.146 -1.118 1.00 86.31 88 LEU A O 1
ATOM 637 N N . THR A 1 89 ? 17.774 -5.970 -0.746 1.00 86.88 89 THR A N 1
ATOM 638 C CA . THR A 1 89 ? 17.885 -7.165 0.112 1.00 86.88 89 THR A CA 1
ATOM 639 C C . THR A 1 89 ? 18.330 -6.847 1.535 1.00 86.88 89 THR A C 1
ATOM 641 O O . THR A 1 89 ? 18.427 -7.762 2.355 1.00 86.88 89 THR A O 1
ATOM 644 N N . HIS A 1 90 ? 18.584 -5.575 1.853 1.00 78.44 90 HIS A N 1
ATOM 645 C CA . HIS A 1 90 ? 19.016 -5.185 3.187 1.00 78.44 90 HIS A CA 1
ATOM 646 C C . HIS A 1 90 ? 17.871 -5.388 4.198 1.00 78.44 90 HIS A C 1
ATOM 648 O O . HIS A 1 90 ? 16.744 -4.953 3.939 1.00 78.44 90 HIS A O 1
ATOM 654 N N . PRO A 1 91 ? 18.117 -6.025 5.362 1.00 63.56 91 PRO A N 1
ATOM 655 C CA . PRO A 1 91 ? 17.167 -6.014 6.471 1.00 63.56 91 PRO A CA 1
ATOM 656 C C . PRO A 1 91 ? 16.830 -4.562 6.827 1.00 63.56 91 PRO A C 1
ATOM 658 O O . PRO A 1 91 ? 17.726 -3.726 6.842 1.00 63.56 91 PRO A O 1
ATOM 661 N N . LEU A 1 92 ? 15.554 -4.254 7.062 1.00 59.00 92 LEU A N 1
ATOM 662 C CA . LEU A 1 92 ? 15.029 -2.893 7.243 1.00 59.00 92 LEU A CA 1
ATOM 663 C C . LEU A 1 92 ? 15.720 -2.123 8.391 1.00 59.00 92 LEU A C 1
ATOM 665 O O . LEU A 1 92 ? 15.219 -2.076 9.510 1.00 59.00 92 LEU A O 1
ATOM 669 N N . GLU A 1 93 ? 16.855 -1.502 8.092 1.00 52.44 93 GLU A N 1
ATOM 670 C CA . GLU A 1 93 ? 17.461 -0.391 8.838 1.00 52.44 93 GLU A CA 1
ATOM 671 C C . GLU A 1 93 ? 17.377 0.916 8.039 1.00 52.44 93 GLU A C 1
ATOM 673 O O . GLU A 1 93 ? 17.582 1.993 8.592 1.00 52.44 93 GLU A O 1
ATOM 678 N N . SER A 1 94 ? 17.018 0.833 6.754 1.00 54.50 94 SER A N 1
ATOM 679 C CA . SER A 1 94 ? 16.895 1.999 5.892 1.00 54.50 94 SER A CA 1
ATOM 680 C C . SER A 1 94 ? 15.683 2.839 6.260 1.00 54.50 94 SER A C 1
ATOM 682 O O . SER A 1 94 ? 14.546 2.358 6.281 1.00 54.50 94 SER A O 1
ATOM 684 N N . SER A 1 95 ? 15.941 4.108 6.567 1.00 56.31 95 SER A N 1
ATOM 685 C CA . SER A 1 95 ? 14.902 5.086 6.866 1.00 56.31 95 SER A CA 1
ATOM 686 C C . SER A 1 95 ? 14.013 5.332 5.640 1.00 56.31 95 SER A C 1
ATOM 688 O O . SER A 1 95 ? 14.382 5.048 4.499 1.00 56.31 95 SER A O 1
ATOM 690 N N . HIS A 1 96 ? 12.828 5.900 5.873 1.00 56.22 96 HIS A N 1
ATOM 691 C CA . HIS A 1 96 ? 11.952 6.385 4.802 1.00 56.22 96 HIS A CA 1
ATOM 692 C C . HIS A 1 96 ? 12.707 7.291 3.807 1.00 56.22 96 HIS A C 1
ATOM 694 O O . HIS A 1 96 ? 12.496 7.186 2.600 1.00 56.22 96 HIS A O 1
ATOM 700 N N . ASP A 1 97 ? 13.647 8.098 4.305 1.00 54.16 97 ASP A N 1
ATOM 701 C CA . ASP A 1 97 ? 14.461 9.009 3.499 1.00 54.16 97 ASP A CA 1
ATOM 702 C C . ASP A 1 97 ? 15.440 8.264 2.572 1.00 54.16 97 ASP A C 1
ATOM 704 O O . ASP A 1 97 ? 15.632 8.670 1.427 1.00 54.16 97 ASP A O 1
ATOM 708 N N . GLU A 1 98 ? 16.018 7.142 3.020 1.00 54.12 98 GLU A N 1
ATOM 709 C CA . GLU A 1 98 ? 16.909 6.314 2.191 1.00 54.12 98 GLU A CA 1
ATOM 710 C C . GLU A 1 98 ? 16.163 5.624 1.045 1.00 54.12 98 GLU A C 1
ATOM 712 O O . GLU A 1 98 ? 16.691 5.512 -0.061 1.00 54.12 98 GLU A O 1
ATOM 717 N N . LEU A 1 99 ? 14.920 5.194 1.282 1.00 51.72 99 LEU A N 1
ATOM 718 C CA . LEU A 1 99 ? 14.08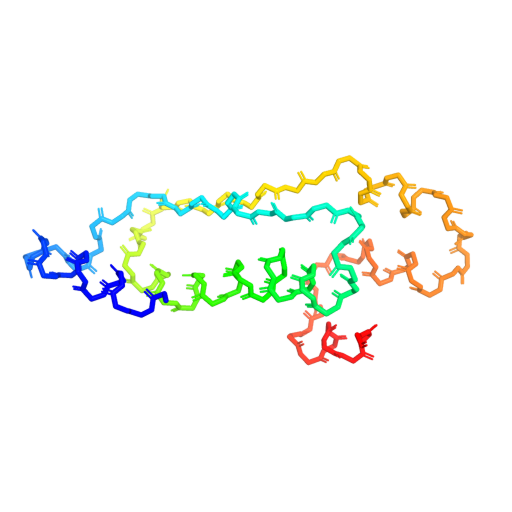6 4.582 0.244 1.00 51.72 99 LEU A CA 1
ATOM 719 C C . LEU A 1 99 ? 13.636 5.602 -0.809 1.00 51.72 99 LEU A C 1
ATOM 721 O O . LEU A 1 99 ? 13.562 5.270 -1.992 1.00 51.72 99 LEU A O 1
ATOM 725 N N . MET A 1 100 ? 13.371 6.843 -0.398 1.00 53.44 100 MET A N 1
ATOM 726 C CA . MET A 1 100 ? 12.949 7.917 -1.302 1.00 53.44 100 MET A CA 1
ATOM 727 C C . MET A 1 100 ? 14.083 8.455 -2.183 1.00 53.44 100 MET A C 1
ATOM 729 O O . MET A 1 100 ? 13.809 8.993 -3.249 1.00 53.44 100 MET A O 1
ATOM 733 N N . ALA A 1 101 ? 15.348 8.274 -1.794 1.00 51.47 101 ALA A N 1
ATOM 734 C CA . ALA A 1 101 ? 16.508 8.701 -2.583 1.00 51.47 101 ALA A CA 1
ATOM 735 C C . ALA A 1 101 ? 16.801 7.819 -3.820 1.00 51.47 101 ALA A C 1
ATOM 737 O O . ALA A 1 101 ? 17.701 8.134 -4.598 1.00 51.47 101 ALA A O 1
ATOM 738 N N . LEU A 1 102 ? 16.082 6.705 -3.989 1.00 48.22 102 LEU A N 1
AT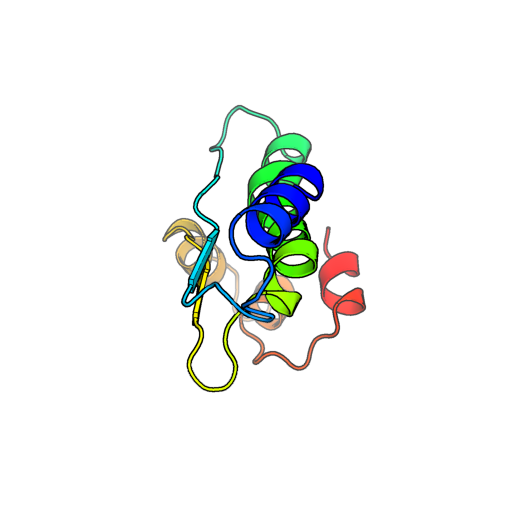OM 739 C CA . LEU A 1 102 ? 16.298 5.722 -5.062 1.00 48.22 102 LEU A CA 1
ATOM 740 C C . LEU A 1 102 ? 15.268 5.810 -6.199 1.00 48.22 102 LEU A C 1
ATOM 742 O O . LEU A 1 102 ? 15.415 5.093 -7.191 1.00 48.22 102 LEU A O 1
ATOM 746 N N . ALA A 1 103 ? 14.227 6.630 -6.031 1.00 44.47 103 ALA A N 1
ATOM 747 C CA . ALA A 1 103 ? 13.163 6.876 -7.008 1.00 44.47 103 ALA A CA 1
ATOM 748 C C . ALA A 1 103 ? 13.454 8.132 -7.842 1.00 44.47 103 ALA A C 1
ATOM 750 O O . ALA A 1 103 ? 13.096 8.116 -9.043 1.00 44.47 103 ALA A O 1
#

Organism: NCBI:txid124430

Foldseek 3Di:
DQVVLVVVCVVCVPQQQQAQEAELPFADDPPPDDVVRCVRQPVVLVVCCVSRVSNHDPPRRYYHRDDDPVLVVVLVPDDPPDVVVVVSPDDPPDDPVNVVVVD

pLDDT: mean 89.45, std 14.16, range [44.47, 98.56]

Secondary structure (DSSP, 8-state):
-HHHHHHHHHHSTT-SS-BSEEEE-----TTS-HHHHHIIIIIHHHHHHHHHGGGB-TTT-EEEE---THHHHHHHHS-TT-HHHHHHHS-S---HHHHHTT-